Protein AF-A0A484LWB9-F1 (afdb_monomer_lite)

Organism: NCBI:txid132261

Radius of gyration: 19.93 Å; chains: 1; bounding box: 53×38×48 Å

Sequence (165 aa):
MRQDYILTDVVGRVCCEGEIEEKHIQDRKVPCLMLELEDVRNDKVRLTLWGECTVQYMEQKKAVEGSIIAGVFTSTMVKEFMSSPTLSSTTATKVFLNIDIDEVLALKNNCEKDSTIKPLIFQKPVINRDTILAGLRNISEILRIASTDFEAGSSFYCHAGHASD

Foldseek 3Di:
DPDDWDWDKDKFWFQAKEDWDFDQDPNDTKTKIKTWGAALVRDIAIEIEIHVRVVQCVVVCVVQDPATKMKIKGRWTWDADPNDTHTYHDPPIDIDIQDPDPRSVSNRVSDPDGSDRHYDDDCPPPCPPVNLVVQEDEPVVVVVCVVPPDDPPDDGHYDDDPPPD

pLDDT: mean 84.31, std 14.79, range [40.41, 98.38]

Secondary structure (DSSP, 8-state):
------EEEEEEEEEEE---EEEEETTEEEEEEEEEEE-TT--EEEEEEETHHHHHHHHHHHHTTTS--EEEEEEEEEEEETTEEEEE--TT--EEES-SSHHHHHHHHT--S-SPPEE---------HHHHHHTEE-HHHHHHHHTT---TT---EE-------

InterPro domains:
  IPR012340 Nucleic acid-binding, OB-fold [G3DSA:2.40.50.140] (1-118)
  IPR012340 Nucleic acid-binding, OB-fold [SSF50249] (6-113)

Structure (mmCIF, N/CA/C/O backbone):
data_AF-A0A484LWB9-F1
#
_entry.id   AF-A0A484LWB9-F1
#
loop_
_atom_site.group_PDB
_atom_site.id
_atom_site.type_symbol
_atom_site.label_atom_id
_atom_site.label_alt_id
_atom_site.label_comp_id
_atom_site.label_asym_id
_atom_site.label_entity_id
_atom_site.label_seq_id
_atom_site.pdbx_PDB_ins_code
_atom_site.Cartn_x
_atom_site.Cartn_y
_atom_site.Cartn_z
_atom_site.occupancy
_atom_site.B_iso_or_equiv
_atom_site.auth_seq_id
_atom_site.auth_comp_id
_atom_site.auth_asym_id
_atom_site.auth_atom_id
_atom_site.pdbx_PDB_model_num
ATOM 1 N N . MET A 1 1 ? 5.303 -8.507 -27.497 1.00 40.41 1 MET A N 1
ATOM 2 C CA . MET A 1 1 ? 4.421 -9.320 -26.631 1.00 40.41 1 MET A CA 1
ATOM 3 C C . MET A 1 1 ? 3.570 -8.371 -25.810 1.00 40.41 1 MET A C 1
ATOM 5 O O . MET A 1 1 ? 4.118 -7.395 -25.314 1.00 40.41 1 MET A O 1
ATOM 9 N N . ARG A 1 2 ? 2.254 -8.595 -25.728 1.00 45.78 2 ARG A N 1
ATOM 10 C CA . ARG A 1 2 ? 1.397 -7.879 -24.772 1.00 45.78 2 ARG A CA 1
ATOM 11 C C . ARG A 1 2 ? 1.848 -8.321 -23.382 1.00 45.78 2 ARG A C 1
ATOM 13 O O . ARG A 1 2 ? 1.913 -9.518 -23.133 1.00 45.78 2 ARG A O 1
ATOM 20 N N . GLN A 1 3 ? 2.261 -7.381 -22.543 1.00 60.59 3 GLN A N 1
ATOM 21 C CA . GLN A 1 3 ? 2.545 -7.685 -21.149 1.00 60.59 3 GLN A CA 1
ATOM 22 C C . GLN A 1 3 ? 1.194 -7.740 -20.444 1.00 60.59 3 GLN A C 1
ATOM 24 O O . GLN A 1 3 ? 0.523 -6.715 -20.328 1.00 60.59 3 GLN A O 1
ATOM 29 N N . ASP A 1 4 ? 0.756 -8.940 -20.075 1.00 74.56 4 ASP A N 1
ATOM 30 C CA . ASP A 1 4 ? -0.504 -9.106 -19.365 1.00 74.56 4 ASP A CA 1
ATOM 31 C C . ASP A 1 4 ? -0.319 -8.592 -17.936 1.00 74.56 4 ASP A C 1
ATOM 33 O O . ASP A 1 4 ? 0.483 -9.108 -17.157 1.00 74.56 4 ASP A O 1
ATOM 37 N N . TYR A 1 5 ? -1.025 -7.512 -17.613 1.00 83.06 5 TYR A N 1
ATOM 38 C CA . TYR A 1 5 ? -1.054 -6.968 -16.265 1.00 83.06 5 TYR A CA 1
ATOM 39 C C . TYR A 1 5 ? -2.050 -7.766 -15.431 1.00 83.06 5 TYR A C 1
ATOM 41 O O . TYR A 1 5 ? -3.231 -7.842 -15.770 1.00 83.06 5 TYR A O 1
ATOM 49 N N . ILE A 1 6 ? -1.581 -8.331 -14.321 1.00 91.50 6 ILE A N 1
ATOM 50 C CA . ILE A 1 6 ? -2.450 -8.986 -13.346 1.00 91.50 6 ILE A CA 1
ATOM 51 C C . ILE A 1 6 ? -2.954 -7.910 -12.389 1.00 91.50 6 ILE A C 1
ATOM 53 O O . ILE A 1 6 ? -2.176 -7.333 -11.623 1.00 91.50 6 ILE A O 1
ATOM 57 N N . LEU A 1 7 ? -4.254 -7.633 -12.461 1.00 95.19 7 LEU A N 1
ATOM 58 C CA . LEU A 1 7 ? -4.952 -6.793 -11.497 1.00 95.19 7 LEU A CA 1
ATOM 59 C C . LEU A 1 7 ? -5.607 -7.673 -10.435 1.00 95.19 7 LEU A C 1
ATOM 61 O O . LEU A 1 7 ? -6.208 -8.694 -10.760 1.00 95.19 7 LEU A O 1
ATOM 65 N N . THR A 1 8 ? -5.498 -7.263 -9.178 1.00 95.75 8 THR A N 1
ATOM 66 C CA . THR A 1 8 ? -6.096 -7.949 -8.036 1.00 95.75 8 THR A CA 1
ATOM 67 C C . THR A 1 8 ? -6.650 -6.943 -7.040 1.00 95.75 8 THR A C 1
ATOM 69 O O . THR A 1 8 ? -6.090 -5.859 -6.836 1.00 95.75 8 THR A O 1
ATOM 72 N N . ASP A 1 9 ? -7.737 -7.336 -6.393 1.00 97.31 9 ASP A N 1
ATOM 73 C CA . ASP A 1 9 ? -8.256 -6.661 -5.212 1.00 97.31 9 ASP A CA 1
ATOM 74 C C . ASP A 1 9 ? -7.637 -7.319 -3.979 1.00 97.31 9 ASP A C 1
ATOM 76 O O . ASP A 1 9 ? -7.414 -8.533 -3.966 1.00 97.31 9 ASP A O 1
ATOM 80 N N . VAL A 1 10 ? -7.316 -6.527 -2.960 1.00 96.50 10 VAL A N 1
ATOM 81 C CA . VAL A 1 10 ? -6.741 -7.037 -1.713 1.00 96.50 10 VAL A CA 1
ATOM 82 C C . VAL A 1 10 ? -7.404 -6.415 -0.500 1.00 96.50 10 VAL A C 1
ATOM 84 O O . VAL A 1 10 ? -7.746 -5.233 -0.494 1.00 96.50 10 VAL A O 1
ATOM 87 N N . VAL A 1 11 ? -7.536 -7.227 0.545 1.00 96.69 11 VAL A N 1
ATOM 88 C CA . VAL A 1 11 ? -7.974 -6.806 1.874 1.00 96.69 11 VAL A CA 1
ATOM 89 C C . VAL A 1 11 ? -6.877 -7.179 2.862 1.00 96.69 11 VAL A C 1
ATOM 91 O O . VAL A 1 11 ? -6.385 -8.307 2.842 1.00 96.69 11 VAL A O 1
ATOM 94 N N . GLY A 1 12 ? -6.467 -6.245 3.714 1.00 96.31 12 GLY A N 1
ATOM 95 C CA . GLY A 1 12 ? -5.420 -6.507 4.699 1.00 96.31 12 GLY A CA 1
ATOM 96 C C . GLY A 1 12 ? -5.330 -5.438 5.776 1.00 96.31 12 GLY A C 1
ATOM 97 O O . GLY A 1 12 ? -5.711 -4.284 5.569 1.00 96.31 12 GLY A O 1
ATOM 98 N N . ARG A 1 13 ? -4.808 -5.817 6.944 1.00 95.44 13 ARG A N 1
ATOM 99 C CA . ARG A 1 13 ? -4.474 -4.871 8.010 1.00 95.44 13 ARG A CA 1
ATOM 100 C C . ARG A 1 13 ? -3.225 -4.096 7.618 1.00 95.44 13 ARG A C 1
ATOM 102 O O . ARG A 1 13 ? -2.211 -4.703 7.295 1.00 95.44 13 ARG A O 1
ATOM 109 N N . VAL A 1 14 ? -3.253 -2.774 7.730 1.00 95.81 14 VAL A N 1
ATOM 110 C CA . VAL A 1 14 ? -2.050 -1.950 7.592 1.00 95.81 14 VAL A CA 1
ATOM 111 C C . VAL A 1 14 ? -1.209 -2.119 8.856 1.00 95.81 14 VAL A C 1
ATOM 113 O O . VAL A 1 14 ? -1.583 -1.630 9.918 1.00 95.81 14 VAL A O 1
ATOM 116 N N . CYS A 1 15 ? -0.096 -2.851 8.771 1.00 93.62 15 CYS A N 1
ATOM 117 C CA . CYS A 1 15 ? 0.779 -3.100 9.923 1.00 93.62 15 CYS A CA 1
ATOM 118 C C . CYS A 1 15 ? 2.026 -2.212 9.933 1.00 93.62 15 CYS A C 1
ATOM 120 O O . CYS A 1 15 ? 2.554 -1.910 11.006 1.00 93.62 15 CYS A O 1
ATOM 122 N N . CYS A 1 16 ? 2.489 -1.793 8.754 1.00 94.50 16 CYS A N 1
ATOM 123 C CA . CYS A 1 16 ? 3.606 -0.869 8.616 1.00 94.50 16 CYS A CA 1
ATOM 124 C C . CYS A 1 16 ? 3.294 0.212 7.577 1.00 94.50 16 CYS A C 1
ATOM 126 O O . CYS A 1 16 ? 2.658 -0.064 6.559 1.00 94.50 16 CYS A O 1
ATOM 128 N N . GLU A 1 17 ? 3.797 1.420 7.807 1.00 95.31 17 GLU A N 1
ATOM 129 C CA . GLU A 1 17 ? 3.615 2.578 6.931 1.00 95.31 17 GLU A CA 1
ATOM 130 C C . GLU A 1 17 ? 4.937 3.338 6.773 1.00 95.31 17 GLU A C 1
ATOM 132 O O . GLU A 1 17 ? 5.655 3.570 7.746 1.00 95.31 17 GLU A O 1
ATOM 137 N N . GLY A 1 18 ? 5.296 3.664 5.532 1.00 94.06 18 GLY A N 1
ATOM 138 C CA . GLY A 1 18 ? 6.454 4.502 5.225 1.00 94.06 18 GLY A CA 1
ATOM 139 C C . GLY A 1 18 ? 6.147 5.995 5.328 1.00 94.06 18 GLY A C 1
ATOM 140 O O . GLY A 1 18 ? 5.030 6.406 5.616 1.00 94.06 18 GLY A O 1
ATOM 141 N N . GLU A 1 19 ? 7.137 6.827 5.032 1.00 93.38 19 GLU A N 1
ATOM 142 C CA . GLU A 1 19 ? 6.903 8.259 4.845 1.00 93.38 19 GLU A CA 1
ATOM 143 C C . GLU A 1 19 ? 6.347 8.533 3.440 1.00 93.38 19 GLU A C 1
ATOM 145 O O . GLU A 1 19 ? 6.568 7.762 2.500 1.00 93.38 19 GLU A O 1
ATOM 150 N N . ILE A 1 20 ? 5.622 9.643 3.286 1.00 94.06 20 ILE A N 1
ATOM 151 C CA . ILE A 1 20 ? 5.210 10.114 1.963 1.00 94.06 20 ILE A CA 1
ATOM 152 C C . ILE A 1 20 ? 6.439 10.701 1.268 1.00 94.06 20 ILE A C 1
ATOM 154 O O . ILE A 1 20 ? 7.020 11.677 1.736 1.00 94.06 20 ILE A O 1
ATOM 158 N N . GLU A 1 21 ? 6.799 10.137 0.120 1.00 92.88 21 GLU A N 1
ATOM 159 C CA . GLU A 1 21 ? 7.882 10.638 -0.724 1.00 92.88 21 GLU A CA 1
ATOM 160 C C . GLU A 1 21 ? 7.315 11.303 -1.988 1.00 92.88 21 GLU A C 1
ATOM 162 O O . GLU A 1 21 ? 6.373 10.797 -2.598 1.00 92.88 21 GLU A O 1
ATOM 167 N N . GLU A 1 22 ? 7.915 12.405 -2.445 1.00 91.69 22 GLU A N 1
ATOM 168 C CA . GLU A 1 22 ? 7.645 12.950 -3.782 1.00 91.69 22 GLU A CA 1
ATOM 169 C C . GLU A 1 22 ? 8.588 12.314 -4.812 1.00 91.69 22 GLU A C 1
ATOM 171 O O . GLU A 1 22 ? 9.812 12.450 -4.729 1.00 91.69 22 GLU A O 1
ATOM 176 N N . LYS A 1 23 ? 8.032 11.648 -5.829 1.00 87.94 23 LYS A N 1
ATOM 177 C CA . LYS A 1 23 ? 8.799 11.105 -6.960 1.00 87.94 23 LYS A CA 1
ATOM 178 C C . LYS A 1 23 ? 8.555 11.919 -8.219 1.00 87.94 23 LYS A C 1
ATOM 180 O O . LYS A 1 23 ? 7.431 12.324 -8.491 1.00 87.94 23 LYS A O 1
ATOM 185 N N . HIS A 1 24 ? 9.605 12.119 -9.010 1.00 84.88 24 HIS A N 1
ATOM 186 C CA . HIS A 1 24 ? 9.486 12.735 -10.328 1.00 84.88 24 HIS A CA 1
ATOM 187 C C . HIS A 1 24 ? 9.178 11.652 -11.366 1.00 84.88 24 HIS A C 1
ATOM 189 O O . HIS A 1 24 ? 9.980 10.743 -11.576 1.00 84.88 24 HIS A O 1
ATOM 195 N N . ILE A 1 25 ? 8.012 11.743 -12.003 1.00 79.75 25 ILE A N 1
ATOM 196 C CA . ILE A 1 25 ? 7.567 10.871 -13.091 1.00 79.75 25 ILE A CA 1
ATOM 197 C C . ILE A 1 25 ? 7.198 11.776 -14.264 1.00 79.75 25 ILE A C 1
ATOM 199 O O . ILE A 1 25 ? 6.236 12.532 -14.160 1.00 79.75 25 ILE A O 1
ATOM 203 N N . GLN A 1 26 ? 7.950 11.697 -15.369 1.00 74.19 26 GLN A N 1
ATOM 204 C CA . GLN A 1 26 ? 7.678 12.451 -16.607 1.00 74.19 26 GLN A CA 1
ATOM 205 C C . GLN A 1 26 ? 7.400 13.947 -16.339 1.00 74.19 26 GLN A C 1
ATOM 207 O O . GLN A 1 26 ? 6.320 14.454 -16.638 1.00 74.19 26 GLN A O 1
ATOM 212 N N . ASP A 1 27 ? 8.358 14.620 -15.691 1.00 82.00 27 ASP A N 1
ATOM 213 C CA . ASP A 1 27 ? 8.312 16.037 -15.279 1.00 82.00 27 ASP A CA 1
ATOM 214 C C . ASP A 1 27 ? 7.219 16.425 -14.271 1.00 82.00 27 ASP A C 1
ATOM 216 O O . ASP A 1 27 ? 7.031 17.602 -13.965 1.00 82.00 27 ASP A O 1
ATOM 220 N N . ARG A 1 28 ? 6.518 15.448 -13.687 1.00 83.06 28 ARG A N 1
ATOM 221 C CA . ARG A 1 28 ? 5.531 15.682 -12.629 1.00 83.06 28 ARG A CA 1
ATOM 222 C C . ARG A 1 28 ? 6.016 15.132 -11.304 1.00 83.06 28 ARG A C 1
ATOM 224 O O . ARG A 1 28 ? 6.552 14.029 -11.236 1.00 83.06 28 ARG A O 1
ATOM 231 N N . LYS A 1 29 ? 5.762 15.879 -10.234 1.00 89.62 29 LYS A N 1
ATOM 232 C CA . LYS A 1 29 ? 5.887 15.374 -8.869 1.00 89.62 29 LYS A CA 1
ATOM 233 C C . LYS A 1 29 ? 4.642 14.574 -8.519 1.00 89.62 29 LYS A C 1
ATOM 235 O O . LYS A 1 29 ? 3.529 15.083 -8.621 1.00 89.62 29 LYS A O 1
ATOM 240 N N . VAL A 1 30 ? 4.837 13.323 -8.130 1.00 92.81 30 VAL A N 1
ATOM 241 C CA . VAL A 1 30 ? 3.769 12.405 -7.744 1.00 92.81 30 VAL A CA 1
ATOM 242 C C . VAL A 1 30 ? 4.070 11.903 -6.333 1.00 92.81 30 VAL A C 1
ATOM 244 O O . VAL A 1 30 ? 5.138 11.316 -6.129 1.00 92.81 30 VAL A O 1
ATOM 247 N N . PRO A 1 31 ? 3.173 12.123 -5.354 1.00 94.81 31 PRO A N 1
ATOM 248 C CA . PRO A 1 31 ? 3.354 11.577 -4.018 1.00 94.81 31 PRO A CA 1
ATOM 249 C C . PRO A 1 31 ? 3.226 10.056 -4.063 1.00 94.81 31 PRO A C 1
ATOM 251 O O . PRO A 1 31 ? 2.341 9.513 -4.730 1.00 94.81 31 PRO A O 1
ATOM 254 N N . CYS A 1 32 ? 4.078 9.361 -3.326 1.00 95.06 32 CYS A N 1
ATOM 255 C CA . CYS A 1 32 ? 3.973 7.928 -3.132 1.00 95.06 32 CYS A CA 1
ATOM 256 C C . CYS A 1 32 ? 4.099 7.567 -1.659 1.00 95.06 32 CYS A C 1
ATOM 258 O O . CYS A 1 32 ? 4.863 8.184 -0.919 1.00 95.06 32 CYS A O 1
ATOM 260 N N . LEU A 1 33 ? 3.357 6.542 -1.261 1.00 96.12 33 LEU A N 1
ATOM 261 C CA . LEU A 1 33 ? 3.368 5.995 0.085 1.00 96.12 33 LEU A CA 1
ATOM 262 C C . LEU A 1 33 ? 3.427 4.480 -0.013 1.00 96.12 33 LEU A C 1
ATOM 264 O O . LEU A 1 33 ? 2.703 3.872 -0.799 1.00 96.12 33 LEU A O 1
ATOM 268 N N . MET A 1 34 ? 4.281 3.863 0.790 1.00 96.06 34 MET A N 1
ATOM 269 C CA . MET A 1 34 ? 4.374 2.414 0.850 1.00 96.06 34 MET A CA 1
ATOM 270 C C . MET A 1 34 ? 3.781 1.900 2.152 1.00 96.06 34 MET A C 1
ATOM 272 O O . MET A 1 34 ? 4.057 2.432 3.226 1.00 96.06 34 MET A O 1
ATOM 276 N N . LEU A 1 35 ? 2.995 0.840 2.029 1.00 96.69 35 LEU A N 1
ATOM 277 C CA . LEU A 1 35 ? 2.336 0.144 3.119 1.00 96.69 35 LEU A CA 1
ATOM 278 C C . LEU A 1 35 ? 2.793 -1.315 3.141 1.00 96.69 35 LEU A C 1
ATOM 280 O O . LEU A 1 35 ? 3.109 -1.896 2.098 1.00 96.69 35 LEU A O 1
ATOM 284 N N . GLU A 1 36 ? 2.782 -1.917 4.323 1.00 95.88 36 GLU A N 1
ATOM 285 C CA . GLU A 1 36 ? 2.797 -3.369 4.487 1.00 95.88 36 GLU A CA 1
ATOM 286 C C . GLU A 1 36 ? 1.429 -3.806 5.000 1.00 95.88 36 GLU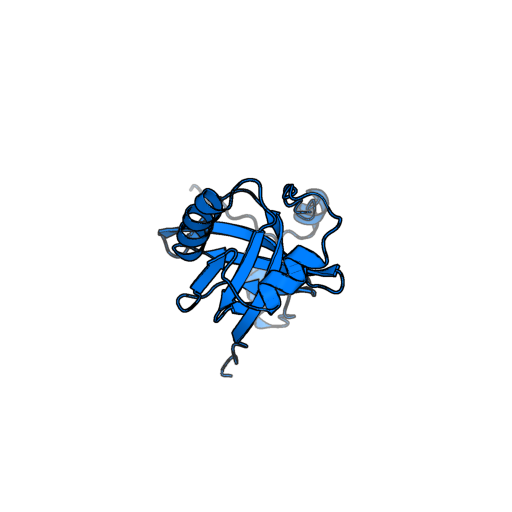 A C 1
ATOM 288 O O . GLU A 1 36 ? 0.969 -3.347 6.052 1.00 95.88 36 GLU A O 1
ATOM 293 N N . LEU A 1 37 ? 0.778 -4.658 4.212 1.00 96.06 37 LEU A N 1
ATOM 294 C CA . LEU A 1 37 ? -0.508 -5.252 4.530 1.00 96.06 37 LEU A CA 1
ATOM 295 C C . LEU A 1 37 ? -0.278 -6.649 5.096 1.00 96.06 37 LEU A C 1
ATOM 297 O O . LEU A 1 37 ? 0.529 -7.398 4.552 1.00 96.06 37 LEU A O 1
ATOM 301 N N . GLU A 1 38 ? -1.000 -6.991 6.154 1.00 94.25 38 GLU A N 1
ATOM 302 C CA . GLU A 1 38 ? -0.981 -8.304 6.795 1.00 94.25 38 GLU A CA 1
ATOM 303 C C . GLU A 1 38 ? -2.379 -8.931 6.729 1.00 94.25 38 GLU A C 1
ATOM 305 O O . GLU A 1 38 ? -3.374 -8.269 7.042 1.00 94.25 38 GLU A O 1
ATOM 310 N N . ASP A 1 39 ? -2.462 -10.189 6.298 1.00 93.12 39 ASP A N 1
ATOM 311 C CA . ASP A 1 39 ? -3.718 -10.939 6.238 1.00 93.12 39 ASP A CA 1
ATOM 312 C C . ASP A 1 39 ? -4.026 -11.670 7.564 1.00 93.12 39 ASP A C 1
ATOM 314 O O . ASP A 1 39 ? -3.280 -11.595 8.544 1.00 93.12 39 ASP A O 1
ATOM 318 N N . VAL A 1 40 ? -5.137 -12.414 7.607 1.00 90.06 40 VAL A N 1
ATOM 319 C CA . VAL A 1 40 ? -5.542 -13.203 8.789 1.00 90.06 40 VAL A CA 1
ATOM 320 C C . VAL A 1 40 ? -4.595 -14.368 9.119 1.00 90.06 40 VAL A C 1
ATOM 322 O O . VAL A 1 40 ? -4.638 -14.890 10.230 1.00 90.06 40 VAL A O 1
ATOM 325 N N . ARG A 1 41 ? -3.737 -14.786 8.180 1.00 90.12 41 ARG A N 1
ATOM 326 C CA . ARG A 1 41 ? -2.715 -15.831 8.367 1.00 90.12 41 ARG A CA 1
ATOM 327 C C . ARG A 1 41 ? -1.379 -15.248 8.835 1.00 90.12 41 ARG A C 1
ATOM 329 O O . ARG A 1 41 ? -0.471 -16.008 9.162 1.00 90.12 41 ARG A O 1
ATOM 336 N N . ASN A 1 42 ? -1.293 -13.923 8.973 1.00 89.25 42 ASN A N 1
ATOM 337 C CA . ASN A 1 42 ? -0.077 -13.148 9.220 1.00 89.25 42 ASN A CA 1
ATOM 338 C C . ASN A 1 42 ? 0.896 -13.112 8.026 1.00 89.25 42 ASN A C 1
ATOM 340 O O . ASN A 1 42 ? 2.056 -12.727 8.201 1.00 89.25 42 ASN A O 1
ATOM 344 N N . ASP A 1 43 ? 0.433 -13.474 6.826 1.00 92.56 43 ASP A N 1
ATOM 345 C CA . ASP A 1 43 ? 1.199 -13.279 5.599 1.00 92.56 43 ASP A CA 1
ATOM 346 C C . ASP A 1 43 ? 1.196 -11.798 5.232 1.00 92.56 43 ASP A C 1
ATOM 348 O O . ASP A 1 43 ? 0.215 -11.081 5.448 1.00 92.56 43 ASP A O 1
ATOM 352 N N . LYS A 1 44 ? 2.316 -11.331 4.676 1.00 93.75 44 LYS A N 1
ATOM 353 C CA . LYS A 1 44 ? 2.551 -9.911 4.422 1.00 93.75 44 LYS A CA 1
ATOM 354 C C . LYS A 1 44 ? 2.814 -9.623 2.960 1.00 93.75 44 LYS A C 1
ATOM 356 O O . LYS A 1 44 ? 3.567 -10.338 2.302 1.00 93.75 44 LYS A O 1
ATOM 361 N N . VAL A 1 45 ? 2.264 -8.514 2.480 1.00 94.50 45 VAL A N 1
ATOM 362 C CA . VAL A 1 45 ? 2.532 -7.996 1.138 1.00 94.50 45 VAL A CA 1
ATOM 363 C C . VAL A 1 45 ? 2.756 -6.492 1.180 1.00 94.50 45 VAL A C 1
ATOM 365 O O . VAL A 1 45 ? 2.118 -5.761 1.937 1.00 94.50 45 VAL A O 1
ATOM 368 N N . ARG A 1 46 ? 3.680 -6.013 0.348 1.00 95.44 46 ARG A N 1
ATOM 369 C CA . ARG A 1 46 ? 3.924 -4.578 0.189 1.00 95.44 46 ARG A CA 1
ATOM 370 C C . ARG A 1 46 ? 3.018 -3.997 -0.879 1.00 95.44 46 ARG A C 1
ATOM 372 O O . ARG A 1 46 ? 2.912 -4.561 -1.966 1.00 95.44 46 ARG A O 1
ATOM 379 N N . LEU A 1 47 ? 2.442 -2.838 -0.585 1.00 97.19 47 LEU A N 1
ATOM 380 C CA . LEU A 1 47 ? 1.631 -2.055 -1.507 1.00 97.19 47 LEU A CA 1
ATOM 381 C C . LEU A 1 47 ? 2.202 -0.642 -1.632 1.00 97.19 47 LEU A C 1
ATOM 383 O O . LEU A 1 47 ? 2.391 0.045 -0.632 1.00 97.19 47 LEU A O 1
ATOM 387 N N . THR A 1 48 ? 2.441 -0.184 -2.860 1.00 96.81 48 THR A N 1
ATOM 388 C CA . THR A 1 48 ? 2.777 1.219 -3.139 1.00 96.81 48 THR A CA 1
ATOM 389 C C . THR A 1 48 ? 1.559 1.977 -3.664 1.00 96.81 48 THR A C 1
ATOM 391 O O . THR A 1 48 ? 1.031 1.687 -4.745 1.00 96.81 48 THR A O 1
ATOM 394 N N . LEU A 1 49 ? 1.130 2.982 -2.908 1.00 97.94 49 LEU A N 1
ATOM 395 C CA . LEU A 1 49 ? 0.134 3.968 -3.305 1.00 97.94 49 LEU A CA 1
ATOM 396 C C . LEU A 1 49 ? 0.804 5.113 -4.070 1.00 97.94 49 LEU A C 1
ATOM 398 O O . LEU A 1 49 ? 1.890 5.559 -3.702 1.00 97.94 49 LEU A O 1
ATOM 402 N N . TRP A 1 50 ? 0.154 5.574 -5.136 1.00 96.88 50 TRP A N 1
ATOM 403 C CA . TRP A 1 50 ? 0.626 6.654 -5.997 1.00 96.88 50 TRP A CA 1
ATOM 404 C C . TRP A 1 50 ? -0.444 7.731 -6.144 1.00 96.88 50 TRP A C 1
ATOM 406 O O . TRP A 1 50 ? -1.629 7.428 -6.295 1.00 96.88 50 TRP A O 1
ATOM 416 N N . GLY A 1 51 ? -0.008 8.990 -6.168 1.00 95.75 51 GLY A N 1
ATOM 417 C CA . GLY A 1 51 ? -0.849 10.137 -6.489 1.00 95.75 51 GLY A CA 1
ATOM 418 C C . GLY A 1 51 ? -2.096 10.205 -5.612 1.00 95.75 51 GLY A C 1
ATOM 419 O O . GLY A 1 51 ? -2.012 10.199 -4.386 1.00 95.75 51 GLY A O 1
ATOM 420 N N . GLU A 1 52 ? -3.252 10.225 -6.270 1.00 96.00 52 GLU A N 1
ATOM 421 C CA . GLU A 1 52 ? -4.573 10.324 -5.647 1.00 96.00 52 GLU A CA 1
ATOM 422 C C . GLU A 1 52 ? -4.848 9.217 -4.617 1.00 96.00 52 GLU A C 1
ATOM 424 O O . GLU A 1 52 ? -5.460 9.474 -3.586 1.00 96.00 52 GLU A O 1
ATOM 429 N N . CYS A 1 53 ? -4.344 7.995 -4.832 1.00 97.81 53 CYS A N 1
ATOM 430 C CA . CYS A 1 53 ? -4.530 6.905 -3.869 1.00 97.81 53 CYS A CA 1
ATOM 431 C C . CYS A 1 53 ? -3.858 7.209 -2.522 1.00 97.81 53 CYS A C 1
ATOM 433 O O . CYS A 1 53 ? -4.381 6.833 -1.476 1.00 97.81 53 CYS A O 1
ATOM 435 N N . THR A 1 54 ? -2.717 7.909 -2.538 1.00 97.12 54 THR A N 1
ATOM 436 C CA . THR A 1 54 ? -2.033 8.361 -1.318 1.00 97.12 54 THR A CA 1
ATOM 437 C C . THR A 1 54 ? -2.888 9.386 -0.573 1.00 97.12 54 THR A C 1
ATOM 439 O O . THR A 1 54 ? -3.019 9.304 0.645 1.00 97.12 54 THR A O 1
ATOM 442 N N . VAL A 1 55 ? -3.507 10.322 -1.298 1.00 95.25 55 VAL A N 1
ATOM 443 C CA . VAL A 1 55 ? -4.381 11.354 -0.718 1.00 95.25 55 VAL A CA 1
ATOM 444 C C . VAL A 1 55 ? -5.619 10.716 -0.084 1.00 95.25 55 VAL A C 1
ATOM 446 O O . VAL A 1 55 ? -5.859 10.915 1.106 1.00 95.25 55 VAL A O 1
ATOM 449 N N . GLN A 1 56 ? -6.330 9.865 -0.830 1.00 96.44 56 GLN A N 1
ATOM 450 C CA . GLN A 1 56 ? -7.525 9.155 -0.355 1.00 96.44 56 GLN A CA 1
ATOM 451 C C . GLN A 1 56 ? -7.249 8.315 0.891 1.00 96.44 56 GLN A C 1
ATOM 453 O O . GLN A 1 56 ? -8.032 8.328 1.841 1.00 96.44 56 GLN A O 1
ATOM 458 N N . TYR A 1 57 ? -6.122 7.599 0.901 1.00 97.94 57 TYR A N 1
ATOM 459 C CA . TYR A 1 57 ? -5.693 6.832 2.062 1.00 97.94 57 TYR A CA 1
ATOM 460 C C . TYR A 1 57 ? -5.498 7.731 3.289 1.00 97.94 57 TYR A C 1
ATOM 462 O O . TYR A 1 57 ? -6.043 7.439 4.350 1.00 97.94 57 TYR A O 1
ATOM 470 N N . MET A 1 58 ? -4.769 8.844 3.154 1.00 96.50 58 MET A N 1
ATOM 471 C CA . MET A 1 58 ? -4.485 9.742 4.279 1.00 96.50 58 MET A CA 1
ATOM 472 C C . MET A 1 58 ? -5.737 10.447 4.806 1.00 96.50 58 MET A C 1
ATOM 474 O O . MET A 1 58 ? -5.859 10.659 6.011 1.00 96.50 58 MET A O 1
ATOM 478 N N . GLU A 1 59 ? -6.673 10.809 3.929 1.00 96.44 59 GLU A N 1
ATOM 479 C CA . GLU A 1 59 ? -7.958 11.388 4.326 1.00 96.44 59 GLU A CA 1
ATOM 480 C C . GLU A 1 59 ? -8.796 10.398 5.133 1.00 96.44 59 GLU A C 1
ATOM 482 O O . GLU A 1 59 ? -9.249 10.729 6.229 1.00 96.44 59 GLU A O 1
ATOM 487 N N . GLN A 1 60 ? -8.944 9.166 4.642 1.00 97.12 60 GLN A N 1
ATOM 488 C CA . GLN A 1 60 ? -9.690 8.129 5.354 1.00 97.12 60 GLN A CA 1
ATOM 489 C C . GLN A 1 60 ? -8.997 7.711 6.650 1.00 97.12 60 GLN A C 1
ATOM 491 O O . GLN A 1 60 ? -9.667 7.487 7.654 1.00 97.12 60 GLN A O 1
ATOM 496 N N . LYS A 1 61 ? -7.659 7.661 6.662 1.00 96.00 61 LYS A N 1
ATOM 497 C CA . LYS A 1 61 ? -6.865 7.303 7.843 1.00 96.00 61 LYS A CA 1
ATOM 498 C C . LYS A 1 61 ? -7.175 8.218 9.025 1.00 96.00 61 LYS A C 1
ATOM 500 O O . LYS A 1 61 ? -7.344 7.723 10.134 1.00 96.00 61 LYS A O 1
ATOM 505 N N . LYS A 1 62 ? -7.308 9.529 8.791 1.00 94.94 62 LYS A N 1
ATOM 506 C CA . LYS A 1 62 ? -7.676 10.505 9.835 1.00 94.94 62 LYS A CA 1
ATOM 507 C C . LYS A 1 62 ? -9.021 10.182 10.488 1.00 94.94 62 LYS A C 1
ATOM 509 O O . LYS A 1 62 ? -9.185 10.401 11.680 1.00 94.94 62 LYS A O 1
ATOM 514 N N . ALA A 1 63 ? -9.978 9.653 9.726 1.00 93.06 63 ALA A N 1
ATOM 515 C CA . ALA A 1 63 ? -11.301 9.305 10.242 1.00 93.06 63 ALA A CA 1
ATOM 516 C C . ALA A 1 63 ? -11.301 8.035 11.113 1.00 93.06 63 ALA A C 1
ATOM 518 O O . ALA A 1 63 ? -12.254 7.805 11.854 1.00 93.06 63 ALA A O 1
ATOM 519 N N . VAL A 1 64 ? -10.252 7.211 11.026 1.00 91.56 64 VAL A N 1
ATOM 520 C CA . VAL A 1 64 ? -10.142 5.918 11.725 1.00 91.56 64 VAL A CA 1
ATOM 521 C C . VAL A 1 64 ? -8.916 5.846 12.641 1.00 91.56 64 VAL A C 1
ATOM 523 O O . VAL A 1 64 ? -8.502 4.760 13.058 1.00 91.56 64 VAL A O 1
ATOM 526 N N . GLU A 1 65 ? -8.329 7.001 12.952 1.00 86.12 65 GLU A N 1
ATOM 527 C CA . GLU A 1 65 ? -7.139 7.126 13.787 1.00 86.12 65 GLU A CA 1
ATOM 528 C C . GLU A 1 65 ? -7.369 6.534 15.190 1.00 86.12 65 GLU A C 1
ATOM 530 O O . GLU A 1 65 ? -8.459 6.609 15.755 1.00 86.12 65 GLU A O 1
ATOM 535 N N . GLY A 1 66 ? -6.340 5.884 15.741 1.00 84.75 66 GLY A N 1
ATOM 536 C CA . GLY A 1 66 ? -6.411 5.198 17.038 1.00 84.75 66 GLY A CA 1
ATOM 537 C C . GLY A 1 66 ? -7.073 3.813 17.007 1.00 84.75 66 GLY A C 1
ATOM 538 O O . GLY A 1 66 ? -7.066 3.116 18.021 1.00 84.75 66 GLY A O 1
ATOM 539 N N . SER A 1 67 ? -7.599 3.376 15.858 1.00 88.88 67 SER A N 1
ATOM 540 C CA . SER A 1 67 ? -8.140 2.027 15.665 1.00 88.88 67 SER A CA 1
ATOM 541 C C . SER A 1 67 ? -7.227 1.157 14.797 1.00 88.88 67 SER A C 1
ATOM 543 O O . SER A 1 67 ? -6.342 1.654 14.103 1.00 88.88 67 SER A O 1
ATOM 545 N N . ILE A 1 68 ? -7.452 -0.160 14.814 1.00 90.69 68 ILE A N 1
ATOM 546 C CA . ILE A 1 68 ? -6.847 -1.057 13.824 1.00 90.69 68 ILE A CA 1
ATOM 547 C C . ILE A 1 68 ? -7.335 -0.633 12.435 1.00 90.69 68 ILE A C 1
ATOM 549 O O . ILE A 1 68 ? -8.543 -0.596 12.188 1.00 90.69 68 ILE A O 1
ATOM 553 N N . ILE A 1 69 ? -6.395 -0.345 11.535 1.00 95.12 69 ILE A N 1
ATOM 554 C CA . ILE A 1 69 ? -6.688 0.022 10.149 1.00 95.12 69 ILE A CA 1
ATOM 555 C C . ILE A 1 69 ? -6.646 -1.233 9.279 1.00 95.12 69 ILE A C 1
ATOM 557 O O . ILE A 1 69 ? -5.580 -1.794 9.028 1.00 95.12 69 ILE A O 1
ATOM 561 N N . ALA A 1 70 ? -7.807 -1.656 8.794 1.00 95.62 70 ALA A N 1
ATOM 562 C CA . ALA A 1 70 ? -7.960 -2.664 7.756 1.00 95.62 70 ALA A CA 1
ATOM 563 C C . ALA A 1 70 ? -8.408 -1.980 6.460 1.00 95.62 70 ALA A C 1
ATOM 565 O O . ALA A 1 70 ? -9.389 -1.236 6.443 1.00 95.62 70 ALA A O 1
ATOM 566 N N . GLY A 1 71 ? -7.651 -2.192 5.387 1.00 96.81 71 GLY A N 1
ATOM 567 C CA . GLY A 1 71 ? -7.872 -1.550 4.098 1.00 96.81 71 GLY A CA 1
ATOM 568 C C . GLY A 1 71 ? -8.303 -2.540 3.026 1.00 96.81 71 GLY A C 1
ATOM 569 O O . GLY A 1 71 ? -7.766 -3.644 2.944 1.00 96.81 71 GLY A O 1
ATOM 570 N N . VAL A 1 72 ? -9.237 -2.106 2.185 1.00 98.12 72 VAL A N 1
ATOM 571 C CA . VAL A 1 72 ? -9.584 -2.720 0.904 1.00 98.12 72 VAL A CA 1
ATOM 572 C C . VAL A 1 72 ? -8.989 -1.859 -0.203 1.00 98.12 72 VAL A C 1
ATOM 574 O O . VAL A 1 72 ? -9.244 -0.653 -0.273 1.00 98.12 72 VAL A O 1
ATOM 577 N N . PHE A 1 73 ? -8.196 -2.478 -1.071 1.00 98.31 73 PHE A N 1
ATOM 578 C CA . PHE A 1 73 ? -7.532 -1.823 -2.191 1.00 98.31 73 PHE A CA 1
ATOM 579 C C . PHE A 1 73 ? -7.896 -2.554 -3.475 1.00 98.31 73 PHE A C 1
ATOM 581 O O . PHE A 1 73 ? -7.540 -3.719 -3.653 1.00 98.31 73 PHE A O 1
ATOM 588 N N . THR A 1 74 ? -8.608 -1.875 -4.369 1.00 97.94 74 THR A N 1
ATOM 589 C CA . THR A 1 74 ? -9.087 -2.491 -5.611 1.00 97.94 74 THR A CA 1
ATOM 590 C C . THR A 1 74 ? -8.129 -2.259 -6.774 1.00 97.94 74 THR A C 1
ATOM 592 O O . THR A 1 74 ? -7.338 -1.311 -6.774 1.00 97.94 74 THR A O 1
ATOM 595 N N . SER A 1 75 ? -8.207 -3.103 -7.802 1.00 97.19 75 SER A N 1
ATOM 596 C CA . SER A 1 75 ? -7.506 -2.942 -9.081 1.00 97.19 75 SER A CA 1
ATOM 597 C C . SER A 1 75 ? -6.010 -2.649 -8.913 1.00 97.19 75 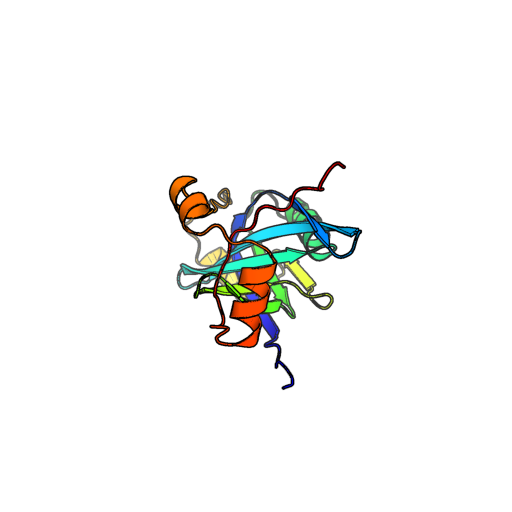SER A C 1
ATOM 599 O O . SER A 1 75 ? -5.437 -1.825 -9.633 1.00 97.19 75 SER A O 1
ATOM 601 N N . THR A 1 76 ? -5.379 -3.281 -7.921 1.00 97.62 76 THR A N 1
ATOM 602 C CA . THR A 1 76 ? -3.940 -3.163 -7.683 1.00 97.62 76 THR A CA 1
ATOM 603 C C . THR A 1 76 ? -3.196 -4.066 -8.650 1.00 97.62 76 THR A C 1
ATOM 605 O O . THR A 1 76 ? -3.632 -5.171 -8.954 1.00 97.62 76 THR A O 1
ATOM 608 N N . MET A 1 77 ? -2.074 -3.590 -9.169 1.00 96.81 77 MET A N 1
ATOM 609 C CA . MET A 1 77 ? -1.268 -4.337 -10.120 1.00 96.81 77 MET A CA 1
ATOM 610 C C . MET A 1 77 ? -0.197 -5.135 -9.391 1.00 96.81 77 MET A C 1
ATOM 612 O O . MET A 1 77 ? 0.596 -4.561 -8.637 1.00 96.81 77 MET A O 1
ATOM 616 N N . VAL A 1 78 ? -0.142 -6.436 -9.669 1.00 94.50 78 VAL A N 1
ATOM 617 C CA . VAL A 1 78 ? 0.929 -7.309 -9.186 1.00 94.50 78 VAL A CA 1
ATOM 618 C C . VAL A 1 78 ? 2.222 -6.975 -9.929 1.00 94.50 78 VAL A C 1
ATOM 620 O O . VAL A 1 78 ? 2.254 -6.893 -11.158 1.00 94.50 78 VAL A O 1
ATOM 623 N N . LYS A 1 79 ? 3.295 -6.767 -9.171 1.00 90.81 79 LYS A N 1
ATOM 624 C CA . LYS A 1 79 ? 4.657 -6.525 -9.652 1.00 90.81 79 LYS A CA 1
ATOM 625 C C . LYS A 1 79 ? 5.626 -7.452 -8.937 1.00 90.81 79 LYS A C 1
ATOM 627 O O . LYS A 1 79 ? 5.402 -7.825 -7.792 1.00 90.81 79 LYS A O 1
ATOM 632 N N . GLU A 1 80 ? 6.752 -7.734 -9.570 1.00 84.62 80 GLU A N 1
ATOM 633 C CA . GLU A 1 80 ? 7.891 -8.358 -8.906 1.00 84.62 80 GLU A CA 1
ATOM 634 C C . GLU A 1 80 ? 8.938 -7.286 -8.594 1.00 84.62 80 GLU A C 1
ATOM 636 O O . GLU A 1 80 ? 9.325 -6.505 -9.465 1.00 84.62 80 GLU A O 1
ATOM 641 N N . PHE A 1 81 ? 9.381 -7.220 -7.341 1.00 75.06 81 PHE A N 1
ATOM 642 C CA . PHE A 1 81 ? 10.463 -6.340 -6.914 1.00 75.06 81 PHE A CA 1
ATOM 643 C C . PHE A 1 81 ? 11.420 -7.122 -6.018 1.00 75.06 81 PHE A C 1
ATOM 645 O O . PHE A 1 81 ? 10.994 -7.688 -5.014 1.00 75.06 81 PHE A O 1
ATOM 652 N N . MET A 1 82 ? 12.706 -7.166 -6.386 1.00 73.81 82 MET A N 1
ATOM 653 C CA . MET A 1 82 ? 13.728 -7.981 -5.704 1.00 73.81 82 MET A CA 1
ATOM 654 C C . MET A 1 82 ? 13.276 -9.440 -5.491 1.00 73.81 82 MET A C 1
ATOM 656 O O . MET A 1 82 ? 13.369 -9.974 -4.388 1.00 73.81 82 MET A O 1
ATOM 660 N N . SER A 1 83 ? 12.723 -10.060 -6.538 1.00 77.94 83 SER A N 1
ATOM 661 C CA . SER A 1 83 ? 12.214 -11.442 -6.512 1.00 77.94 83 SER A CA 1
ATOM 662 C C . SER A 1 83 ? 11.089 -11.711 -5.509 1.00 77.94 83 SER A C 1
ATOM 664 O O . SER A 1 83 ? 10.849 -12.852 -5.127 1.00 77.94 83 SER A O 1
ATOM 666 N N . SER A 1 84 ? 10.385 -10.662 -5.077 1.00 81.81 84 SER A N 1
ATOM 667 C CA . SER A 1 84 ? 9.215 -10.767 -4.207 1.00 81.81 84 SER A CA 1
ATOM 668 C C . SER A 1 84 ? 7.987 -10.150 -4.878 1.00 81.81 84 SER A C 1
ATOM 670 O O . SER A 1 84 ? 8.099 -9.071 -5.476 1.00 81.81 84 SER A O 1
ATOM 672 N N . PRO A 1 85 ? 6.806 -10.786 -4.778 1.00 88.44 85 PRO A N 1
ATOM 673 C CA . PRO A 1 85 ? 5.572 -10.192 -5.258 1.00 88.44 85 PRO A CA 1
ATOM 674 C C . PRO A 1 85 ? 5.217 -8.966 -4.412 1.00 88.44 85 PRO A C 1
ATOM 676 O O . PRO A 1 85 ? 5.261 -8.973 -3.182 1.00 88.44 85 PRO A O 1
ATOM 679 N N . THR A 1 86 ? 4.861 -7.893 -5.098 1.00 94.19 86 THR A N 1
ATOM 680 C CA . THR A 1 86 ? 4.461 -6.606 -4.535 1.00 94.19 86 THR A CA 1
ATOM 681 C C . THR A 1 86 ? 3.251 -6.087 -5.289 1.00 94.19 86 THR A C 1
ATOM 683 O O . THR A 1 86 ? 2.948 -6.528 -6.398 1.00 94.19 86 THR A O 1
ATOM 686 N N . LEU A 1 87 ? 2.553 -5.133 -4.691 1.00 96.88 87 LEU A N 1
ATOM 687 C CA . LEU A 1 87 ? 1.385 -4.502 -5.274 1.00 96.88 87 LEU A CA 1
ATOM 688 C C . LEU A 1 87 ? 1.675 -3.031 -5.537 1.00 96.88 87 LEU A C 1
ATOM 690 O O . LEU A 1 87 ? 2.356 -2.345 -4.774 1.00 96.88 87 LEU A O 1
ATOM 694 N N . SER A 1 88 ? 1.119 -2.524 -6.624 1.00 96.88 88 SER A N 1
ATOM 695 C CA . SER A 1 88 ? 1.159 -1.111 -6.968 1.00 96.88 88 SER A CA 1
ATOM 696 C C . SER A 1 88 ? -0.250 -0.659 -7.286 1.00 96.88 88 SER A C 1
ATOM 698 O O . SER A 1 88 ? -0.922 -1.269 -8.114 1.00 96.88 88 SER A O 1
ATOM 700 N N . SER A 1 89 ? -0.682 0.437 -6.676 1.00 97.81 89 SER A N 1
ATOM 701 C CA . SER A 1 89 ? -1.908 1.111 -7.104 1.00 97.81 89 SER A CA 1
ATOM 702 C C . SER A 1 89 ? -1.839 1.491 -8.586 1.00 97.81 89 SER A C 1
ATOM 704 O O . SER A 1 89 ? -0.757 1.700 -9.15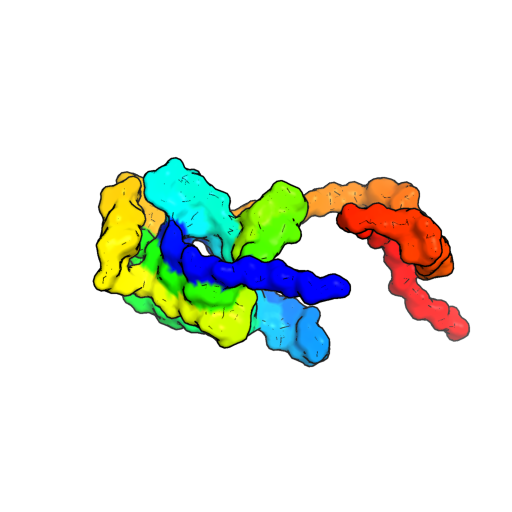5 1.00 97.81 89 SER A O 1
ATOM 706 N N . THR A 1 90 ? -3.014 1.552 -9.200 1.00 95.88 90 THR A N 1
ATOM 707 C CA . THR A 1 90 ? -3.240 1.996 -10.575 1.00 95.88 90 THR A CA 1
ATOM 708 C C . THR A 1 90 ? -4.150 3.223 -10.574 1.00 95.88 90 THR A C 1
ATOM 710 O O . THR A 1 90 ? -4.655 3.642 -9.536 1.00 95.88 90 THR A O 1
ATOM 713 N N . THR A 1 91 ? -4.414 3.796 -11.747 1.00 93.56 91 THR A N 1
ATOM 714 C CA . THR A 1 91 ? -5.404 4.877 -11.890 1.00 93.56 91 THR A CA 1
ATOM 715 C C . THR A 1 91 ? -6.841 4.424 -11.612 1.00 93.56 91 THR A C 1
ATOM 717 O O . THR A 1 91 ? -7.699 5.264 -11.354 1.00 93.56 91 THR A O 1
ATOM 720 N N . ALA A 1 92 ? -7.110 3.115 -11.661 1.00 95.75 92 ALA A N 1
ATOM 721 C CA . ALA A 1 92 ? -8.410 2.531 -11.347 1.00 95.75 92 ALA A CA 1
ATOM 722 C C . ALA A 1 92 ? -8.547 2.136 -9.866 1.00 95.75 92 ALA A C 1
ATOM 724 O O . ALA A 1 92 ? -9.656 1.837 -9.423 1.00 95.75 92 ALA A O 1
ATOM 725 N N . THR A 1 93 ? -7.449 2.141 -9.100 1.00 98.19 93 THR A N 1
ATOM 726 C CA . THR A 1 93 ? -7.467 1.742 -7.692 1.00 98.19 93 THR A CA 1
ATOM 727 C C . THR A 1 93 ? -8.372 2.646 -6.865 1.00 98.19 93 THR A C 1
ATOM 729 O O . THR A 1 93 ? -8.330 3.873 -6.968 1.00 98.19 93 THR A O 1
ATOM 732 N N . LYS A 1 94 ? -9.180 2.015 -6.013 1.00 97.94 94 LYS A N 1
ATOM 733 C CA . LYS A 1 94 ? -9.928 2.663 -4.938 1.00 97.94 94 LYS A CA 1
ATOM 734 C C . LYS A 1 94 ? -9.426 2.149 -3.599 1.00 97.94 94 LYS A C 1
ATOM 736 O O . LYS A 1 94 ? -9.108 0.968 -3.465 1.00 97.94 94 LYS A O 1
ATOM 741 N N . VAL A 1 95 ? -9.354 3.056 -2.633 1.00 98.38 95 VAL A N 1
ATOM 742 C CA . VAL A 1 95 ? -8.953 2.771 -1.255 1.00 98.38 95 VAL A CA 1
ATOM 743 C C . VAL A 1 95 ? -10.181 2.893 -0.366 1.00 98.38 95 VAL A C 1
ATOM 745 O O . VAL A 1 95 ? -10.888 3.896 -0.448 1.00 98.38 95 VAL A O 1
ATOM 748 N N . PHE A 1 96 ? -10.414 1.902 0.490 1.00 98.19 96 PHE A N 1
ATOM 749 C CA . PHE A 1 96 ? -11.461 1.936 1.508 1.00 98.19 96 PHE A CA 1
ATOM 750 C C . PHE A 1 96 ? -10.903 1.446 2.840 1.00 98.19 96 PHE A C 1
ATOM 752 O O . PHE A 1 96 ? -10.422 0.318 2.923 1.00 98.19 96 PHE A O 1
ATOM 759 N N . LEU A 1 97 ? -10.956 2.269 3.882 1.00 97.62 97 LEU A N 1
ATOM 760 C CA . LEU A 1 97 ? -10.483 1.904 5.216 1.00 97.62 97 LEU A CA 1
ATOM 761 C C . LEU A 1 97 ? -11.660 1.629 6.150 1.00 97.62 97 LEU A C 1
ATOM 763 O O . LEU A 1 97 ? -12.595 2.420 6.225 1.00 97.62 97 LEU A O 1
ATOM 767 N N . ASN A 1 98 ? -11.580 0.521 6.886 1.00 96.00 98 ASN A N 1
ATOM 768 C CA . ASN A 1 98 ? -12.533 0.111 7.919 1.00 96.00 98 ASN A CA 1
ATOM 769 C C . ASN A 1 98 ? -14.008 0.130 7.477 1.00 96.00 98 ASN A C 1
ATOM 771 O O . ASN A 1 98 ? -14.888 0.446 8.277 1.00 96.00 98 ASN A O 1
ATOM 775 N N . ILE A 1 99 ? -14.279 -0.222 6.218 1.00 96.44 99 ILE A N 1
ATOM 776 C CA . ILE A 1 99 ? -15.653 -0.396 5.740 1.00 96.44 99 ILE A CA 1
ATOM 777 C C . ILE A 1 99 ? -16.314 -1.612 6.395 1.00 96.44 99 ILE A C 1
ATOM 779 O O . ILE A 1 99 ? -15.641 -2.575 6.760 1.00 96.44 99 ILE A O 1
ATOM 783 N N . ASP A 1 100 ? -17.633 -1.550 6.549 1.00 95.31 100 ASP A N 1
ATOM 784 C CA . ASP A 1 100 ? -18.428 -2.567 7.239 1.00 95.31 100 ASP A CA 1
ATOM 785 C C . ASP A 1 100 ? -18.690 -3.779 6.331 1.00 95.31 100 ASP A C 1
ATOM 787 O O . ASP A 1 100 ? -19.736 -3.888 5.692 1.00 95.31 100 ASP A O 1
ATOM 791 N N . ILE A 1 101 ? -17.677 -4.640 6.209 1.00 95.88 101 ILE A N 1
ATOM 792 C CA . ILE A 1 101 ? -17.731 -5.924 5.499 1.00 95.88 101 ILE A CA 1
ATOM 793 C C . ILE A 1 101 ? -17.067 -7.022 6.335 1.00 95.88 101 ILE A C 1
ATOM 795 O O . ILE A 1 101 ? -16.168 -6.752 7.142 1.00 95.88 101 ILE A O 1
ATOM 799 N N . ASP A 1 102 ? -17.470 -8.270 6.107 1.00 95.06 102 ASP A N 1
ATOM 800 C CA . ASP A 1 102 ? -17.046 -9.424 6.904 1.00 95.06 102 ASP A CA 1
ATOM 801 C C . ASP A 1 102 ? -15.523 -9.617 6.910 1.00 95.06 102 ASP A C 1
ATOM 803 O O . ASP A 1 102 ? -14.935 -9.904 7.954 1.00 95.06 102 ASP A O 1
ATOM 807 N N . GLU A 1 103 ? -14.852 -9.401 5.778 1.00 93.25 103 GLU A N 1
ATOM 808 C CA . GLU A 1 103 ? -13.400 -9.556 5.654 1.00 93.25 103 GLU A CA 1
ATOM 809 C C . GLU A 1 103 ? -12.637 -8.544 6.519 1.00 93.25 103 GLU A C 1
ATOM 811 O O . GLU A 1 103 ? -11.629 -8.875 7.152 1.00 93.25 103 GLU A O 1
ATOM 816 N N . VAL A 1 104 ? -13.137 -7.308 6.591 1.00 94.81 104 VAL A N 1
ATOM 817 C CA . VAL A 1 104 ? -12.571 -6.243 7.428 1.00 94.81 104 VAL A CA 1
ATOM 818 C C . VAL A 1 104 ? -12.814 -6.540 8.907 1.00 94.81 104 VAL A C 1
ATOM 820 O O . VAL A 1 104 ? -11.901 -6.391 9.724 1.00 94.81 104 VAL A O 1
ATOM 823 N N . LEU A 1 105 ? -14.015 -7.004 9.262 1.00 92.50 105 LEU A N 1
ATOM 824 C CA . LEU A 1 105 ? -14.339 -7.408 10.631 1.00 92.50 105 LEU A CA 1
ATOM 825 C C . LEU A 1 105 ? -13.464 -8.581 11.089 1.00 92.50 105 LEU A C 1
ATOM 827 O O . LEU A 1 105 ? -12.924 -8.548 12.196 1.00 92.50 105 LEU A O 1
ATOM 831 N N . ALA A 1 106 ? -13.247 -9.578 10.228 1.00 91.69 106 ALA A N 1
ATOM 832 C CA . ALA A 1 106 ? -12.390 -10.723 10.518 1.00 91.69 106 ALA A CA 1
ATOM 833 C C . ALA A 1 106 ? -10.937 -10.307 10.804 1.00 91.69 106 ALA A C 1
ATOM 835 O O . ALA A 1 106 ? -10.324 -10.822 11.741 1.00 91.69 106 ALA A O 1
ATOM 836 N N . LEU A 1 107 ? -10.390 -9.345 10.052 1.00 90.69 107 LEU A N 1
ATOM 837 C CA . LEU A 1 107 ? -9.043 -8.809 10.292 1.00 90.69 107 LEU A CA 1
ATOM 838 C C . LEU A 1 107 ? -8.930 -8.056 11.620 1.00 90.69 107 LEU A C 1
ATOM 840 O O . LEU A 1 107 ? -7.907 -8.157 12.299 1.00 90.69 107 LEU A O 1
ATOM 844 N N . LYS A 1 108 ? -9.970 -7.308 11.998 1.00 87.94 108 LYS A N 1
ATOM 845 C CA . LYS A 1 108 ? -10.000 -6.564 13.265 1.00 87.94 108 LYS A CA 1
ATOM 846 C C . LYS A 1 108 ? -10.156 -7.498 14.466 1.00 87.94 108 LYS A C 1
ATOM 848 O O . LYS A 1 108 ? -9.490 -7.291 15.474 1.00 87.94 108 LYS A O 1
ATOM 853 N N . ASN A 1 109 ? -10.979 -8.539 14.344 1.00 85.19 109 ASN A N 1
ATOM 854 C CA . ASN A 1 109 ? -11.267 -9.482 15.428 1.00 85.19 109 ASN A CA 1
ATOM 855 C C . ASN A 1 109 ? -10.146 -10.505 15.658 1.00 85.19 109 ASN A C 1
ATOM 857 O O . ASN A 1 109 ? -9.917 -10.904 16.794 1.00 85.19 109 ASN A O 1
ATOM 861 N N . ASN A 1 110 ? -9.404 -10.894 14.614 1.00 74.38 110 ASN A N 1
ATOM 862 C CA . ASN A 1 110 ? -8.231 -11.775 14.739 1.00 74.38 110 ASN A CA 1
ATOM 863 C C . ASN A 1 110 ? -7.007 -11.091 15.378 1.00 74.38 110 ASN A C 1
ATOM 865 O O . ASN A 1 110 ? -5.904 -11.639 15.381 1.00 74.38 110 ASN A O 1
ATOM 869 N N . CYS A 1 111 ? -7.164 -9.871 15.887 1.00 60.84 111 CYS A N 1
ATOM 870 C CA . CYS A 1 111 ? -6.066 -9.037 16.324 1.00 60.84 111 CYS A CA 1
ATOM 871 C C . CYS A 1 111 ? -6.084 -8.862 17.847 1.00 60.84 111 CYS A C 1
ATOM 873 O O . CYS A 1 111 ? -6.716 -7.954 18.369 1.00 60.84 111 CYS A O 1
ATOM 875 N N . GLU A 1 112 ? -5.300 -9.676 18.558 1.00 61.09 112 GLU A N 1
ATOM 876 C CA . GLU A 1 112 ? -4.827 -9.336 19.915 1.00 61.09 112 GLU A CA 1
ATOM 877 C C . GLU A 1 112 ? -3.683 -8.299 19.879 1.00 61.09 112 GLU A C 1
ATOM 879 O O . GLU A 1 112 ? -3.196 -7.847 20.914 1.00 61.09 112 GLU A O 1
ATOM 884 N N . LYS A 1 113 ? -3.207 -7.949 18.673 1.00 60.94 113 LYS A N 1
ATOM 885 C CA . LYS A 1 113 ? -2.056 -7.068 18.450 1.00 60.94 113 LYS A CA 1
ATOM 886 C C . LYS A 1 113 ? -2.457 -5.595 18.582 1.00 60.94 113 LYS A C 1
ATOM 888 O O . LYS A 1 113 ? -3.549 -5.194 18.186 1.00 60.94 113 LYS A O 1
ATOM 893 N N . ASP A 1 114 ? -1.507 -4.820 19.096 1.00 66.56 114 ASP A N 1
ATOM 894 C CA . ASP A 1 114 ? -1.511 -3.361 19.200 1.00 66.56 114 ASP A CA 1
ATOM 895 C C . ASP A 1 114 ? -2.004 -2.693 17.898 1.00 66.56 114 ASP A C 1
ATOM 897 O O . ASP A 1 114 ? -1.585 -3.074 16.801 1.00 66.56 114 ASP A O 1
ATOM 901 N N . SER A 1 115 ? -2.893 -1.701 18.018 1.00 74.56 115 SER A N 1
ATOM 902 C CA . SER A 1 115 ? -3.384 -0.897 16.890 1.00 74.56 115 SER A CA 1
ATOM 903 C C . SER A 1 115 ? -2.303 0.016 16.299 1.00 74.56 115 SER A C 1
ATOM 905 O O . SER A 1 115 ? -2.513 0.628 15.251 1.00 74.56 115 SER A O 1
ATOM 907 N N . THR A 1 116 ? -1.139 0.096 16.945 1.00 83.31 116 THR A N 1
ATOM 908 C CA . THR A 1 116 ? -0.006 0.909 16.511 1.00 83.31 116 THR A CA 1
ATOM 909 C C . THR A 1 116 ? 0.590 0.412 15.189 1.00 83.31 116 THR A C 1
ATOM 911 O O . THR A 1 116 ? 1.178 -0.669 15.097 1.00 83.31 116 THR A O 1
ATOM 914 N N . ILE A 1 117 ? 0.500 1.259 14.159 1.00 88.94 117 ILE A N 1
ATOM 915 C CA . ILE A 1 117 ? 1.185 1.071 12.875 1.00 88.94 117 ILE A CA 1
ATOM 916 C C . ILE A 1 117 ? 2.676 1.346 13.063 1.00 88.94 117 ILE A C 1
ATOM 918 O O . ILE A 1 117 ? 3.073 2.393 13.575 1.00 88.94 117 ILE A O 1
ATOM 922 N N . LYS A 1 118 ? 3.516 0.407 12.630 1.00 91.69 118 LYS A N 1
ATOM 923 C CA . LYS A 1 118 ? 4.973 0.530 12.739 1.00 91.69 118 LYS A CA 1
ATOM 924 C C . LYS A 1 118 ? 5.541 1.350 11.575 1.00 91.69 118 LYS A C 1
ATOM 926 O O . LYS A 1 118 ? 5.004 1.284 10.469 1.00 91.69 118 LYS A O 1
ATOM 931 N N . PRO A 1 119 ? 6.659 2.069 11.764 1.00 90.81 119 PRO A N 1
ATOM 932 C CA . PRO A 1 119 ? 7.370 2.655 10.637 1.00 90.81 119 PRO A CA 1
ATOM 933 C C . PRO A 1 119 ? 7.860 1.545 9.700 1.00 90.81 119 PRO A C 1
ATOM 935 O O . PRO A 1 119 ? 8.388 0.519 10.139 1.00 90.81 119 PRO A O 1
ATOM 938 N N . LEU A 1 120 ? 7.687 1.743 8.397 1.00 86.69 120 LEU A N 1
ATOM 939 C CA . LEU A 1 120 ? 8.136 0.795 7.389 1.00 86.69 120 LEU A CA 1
ATOM 940 C C . LEU A 1 120 ? 9.646 0.933 7.179 1.00 86.69 120 LEU A C 1
ATOM 942 O O . LEU A 1 120 ? 10.129 1.878 6.558 1.00 86.69 120 LEU A O 1
ATOM 946 N N . ILE A 1 121 ? 10.404 -0.042 7.680 1.00 76.50 121 ILE A N 1
ATOM 947 C CA . ILE A 1 121 ? 11.857 -0.077 7.512 1.00 76.50 121 ILE A CA 1
ATOM 948 C C . ILE A 1 121 ? 12.184 -0.659 6.134 1.00 76.50 121 ILE A C 1
ATOM 950 O O . ILE A 1 121 ? 11.984 -1.847 5.873 1.00 76.50 121 ILE A O 1
ATOM 954 N N . PHE A 1 122 ? 12.725 0.178 5.249 1.00 65.81 122 PHE A N 1
ATOM 955 C CA . PHE A 1 122 ? 13.292 -0.272 3.983 1.00 65.81 122 PHE A CA 1
ATOM 956 C C . PHE A 1 122 ? 14.773 -0.591 4.177 1.00 65.81 122 PHE A C 1
ATOM 958 O O . PHE A 1 122 ? 15.579 0.301 4.438 1.00 65.81 122 PHE A O 1
ATOM 965 N N . GLN A 1 123 ? 15.167 -1.848 3.984 1.00 53.56 123 GLN A N 1
ATOM 966 C CA . GLN A 1 123 ? 16.561 -2.129 3.663 1.00 53.56 123 GLN A CA 1
ATOM 967 C C . GLN A 1 123 ? 16.779 -1.678 2.218 1.00 53.56 123 GLN A C 1
ATOM 969 O O . GLN A 1 123 ? 16.605 -2.454 1.282 1.00 53.56 123 GLN A O 1
ATOM 974 N N . LYS A 1 124 ? 17.136 -0.402 2.009 1.00 53.50 124 LYS A N 1
ATOM 975 C CA . LYS A 1 124 ? 17.871 -0.071 0.783 1.00 53.50 124 LYS A CA 1
ATOM 976 C C . LYS A 1 124 ? 19.127 -0.935 0.861 1.00 53.50 124 LYS A C 1
ATOM 978 O O . LYS A 1 124 ? 19.799 -0.853 1.893 1.00 53.50 124 LYS A O 1
ATOM 983 N N . PRO A 1 125 ? 19.436 -1.782 -0.138 1.00 53.03 125 PRO A N 1
ATOM 984 C CA . PRO A 1 125 ? 20.731 -2.433 -0.150 1.00 53.03 125 PRO A CA 1
ATOM 985 C C . PRO A 1 125 ? 21.754 -1.315 0.016 1.00 53.03 125 PRO A C 1
ATOM 987 O O . PRO A 1 125 ? 21.724 -0.330 -0.725 1.00 53.03 125 PRO A O 1
ATOM 990 N N . VAL A 1 126 ? 22.573 -1.401 1.063 1.00 49.75 126 VAL A N 1
ATOM 991 C CA . VAL A 1 126 ? 23.706 -0.497 1.219 1.00 49.75 126 VAL A CA 1
ATOM 992 C C . VAL A 1 126 ? 24.607 -0.842 0.052 1.00 49.75 126 VAL A C 1
ATOM 994 O O . VAL A 1 126 ? 25.334 -1.832 0.088 1.00 49.75 126 VAL A O 1
ATOM 997 N N . ILE A 1 127 ? 24.469 -0.097 -1.040 1.00 59.16 127 ILE A N 1
ATOM 998 C CA . ILE A 1 127 ? 25.298 -0.318 -2.207 1.00 59.16 127 ILE A CA 1
ATOM 999 C C . ILE A 1 127 ? 26.684 0.168 -1.795 1.00 59.16 127 ILE A C 1
ATOM 1001 O O . ILE A 1 127 ? 26.923 1.370 -1.670 1.00 59.16 127 ILE A O 1
ATOM 1005 N N . ASN A 1 128 ? 27.567 -0.779 -1.478 1.00 70.75 128 ASN A N 1
ATOM 1006 C CA . ASN A 1 128 ? 28.932 -0.474 -1.088 1.00 70.75 128 ASN A CA 1
ATOM 1007 C C . ASN A 1 128 ? 29.588 0.312 -2.233 1.00 70.75 128 ASN A C 1
ATOM 1009 O O . ASN A 1 128 ? 29.548 -0.113 -3.390 1.00 70.75 128 ASN A O 1
ATOM 1013 N N . ARG A 1 129 ? 30.189 1.460 -1.904 1.00 70.50 129 ARG A N 1
ATOM 1014 C CA . ARG A 1 129 ? 30.919 2.305 -2.852 1.00 70.50 129 ARG A CA 1
ATOM 1015 C C . ARG A 1 129 ? 31.930 1.499 -3.668 1.00 70.50 129 ARG A C 1
ATOM 1017 O O . ARG A 1 129 ? 32.028 1.722 -4.868 1.00 70.50 129 ARG A O 1
ATOM 1024 N N . ASP A 1 130 ? 32.616 0.540 -3.057 1.00 75.50 130 ASP A N 1
ATOM 1025 C CA . ASP A 1 130 ? 33.599 -0.307 -3.734 1.00 75.50 130 ASP A CA 1
ATOM 1026 C C . ASP A 1 130 ? 32.938 -1.231 -4.765 1.00 75.50 130 ASP A C 1
ATOM 1028 O O . ASP A 1 130 ? 33.477 -1.439 -5.849 1.00 75.50 130 ASP A O 1
ATOM 1032 N N . THR A 1 131 ? 31.724 -1.717 -4.486 1.00 70.19 131 THR A N 1
ATOM 1033 C CA . THR A 1 131 ? 30.918 -2.490 -5.444 1.00 70.19 131 THR A CA 1
ATOM 1034 C C . THR A 1 131 ? 30.446 -1.622 -6.613 1.00 70.19 131 THR A C 1
ATOM 1036 O O . THR A 1 131 ? 30.480 -2.075 -7.756 1.00 70.19 131 THR A O 1
ATOM 1039 N N . ILE A 1 132 ? 30.064 -0.363 -6.359 1.00 71.44 132 ILE A N 1
ATOM 1040 C CA . ILE A 1 132 ? 29.720 0.606 -7.418 1.00 71.44 132 ILE A CA 1
ATOM 1041 C C . ILE A 1 132 ? 30.943 0.889 -8.292 1.00 71.44 132 ILE A C 1
ATOM 1043 O O . ILE A 1 132 ? 30.848 0.840 -9.514 1.00 71.44 132 ILE A O 1
ATOM 1047 N N . LEU A 1 133 ? 32.094 1.163 -7.670 1.00 74.75 133 LEU A N 1
ATOM 1048 C CA . LEU A 1 133 ? 33.351 1.468 -8.357 1.00 74.75 133 LEU A CA 1
ATOM 1049 C C . LEU A 1 133 ? 33.867 0.283 -9.181 1.00 74.75 133 LEU A C 1
ATOM 1051 O O . LEU A 1 133 ? 34.306 0.486 -10.309 1.00 74.75 133 LEU A O 1
ATOM 1055 N N . ALA A 1 134 ? 33.757 -0.948 -8.678 1.00 74.62 134 ALA A N 1
ATOM 1056 C CA . ALA A 1 134 ? 34.123 -2.150 -9.430 1.00 74.62 134 ALA A CA 1
ATOM 1057 C C . ALA A 1 134 ? 33.156 -2.447 -10.598 1.00 74.62 134 ALA A C 1
ATOM 1059 O O . ALA A 1 134 ? 33.557 -2.979 -11.637 1.00 74.62 134 ALA A O 1
ATOM 1060 N N . GLY A 1 135 ? 31.874 -2.101 -10.438 1.00 73.50 135 GLY A N 1
ATOM 1061 C CA . GLY A 1 135 ? 30.814 -2.312 -11.430 1.00 73.50 135 GLY A CA 1
ATOM 1062 C C . GLY A 1 135 ? 30.582 -1.143 -12.390 1.00 73.50 135 GLY A C 1
ATOM 1063 O O . GLY A 1 135 ? 29.673 -1.214 -13.216 1.00 73.50 135 GLY A O 1
ATOM 1064 N N . LEU A 1 136 ? 31.367 -0.070 -12.283 1.00 82.19 136 LEU A N 1
ATOM 1065 C CA . LEU A 1 136 ? 31.200 1.133 -13.088 1.00 82.19 136 LEU A CA 1
ATOM 1066 C C . LEU A 1 136 ? 31.517 0.852 -14.562 1.00 82.19 136 LEU A C 1
ATOM 1068 O O . LEU A 1 136 ? 32.513 0.207 -14.899 1.00 82.19 136 LEU A O 1
ATOM 1072 N N . ARG A 1 137 ? 30.633 1.317 -15.440 1.00 83.00 137 ARG A N 1
ATOM 1073 C CA . ARG A 1 137 ? 30.736 1.217 -16.897 1.00 83.00 137 ARG A CA 1
ATOM 1074 C C . ARG A 1 137 ? 30.491 2.584 -17.514 1.00 83.00 137 ARG A C 1
ATOM 1076 O O . ARG A 1 137 ? 29.800 3.418 -16.929 1.00 83.00 137 ARG A O 1
ATOM 1083 N N . ASN A 1 138 ? 31.052 2.827 -18.691 1.00 86.19 138 ASN A N 1
ATOM 1084 C CA . ASN A 1 138 ? 30.668 3.996 -19.484 1.00 86.19 138 ASN A CA 1
ATOM 1085 C C . ASN A 1 138 ? 29.408 3.704 -20.321 1.00 86.19 138 ASN A C 1
ATOM 1087 O O . ASN A 1 138 ? 29.003 2.553 -20.495 1.00 86.19 138 ASN A O 1
ATOM 1091 N N . ILE A 1 139 ? 28.788 4.758 -20.859 1.00 81.25 139 ILE A N 1
ATOM 1092 C CA . ILE A 1 139 ? 27.553 4.641 -21.653 1.00 81.25 139 ILE A CA 1
ATOM 1093 C C . ILE A 1 139 ? 27.755 3.708 -22.860 1.00 81.25 139 ILE A C 1
ATOM 1095 O O . ILE A 1 139 ? 26.884 2.893 -23.153 1.00 81.25 139 ILE A O 1
ATOM 1099 N N . SER A 1 140 ? 28.912 3.773 -23.527 1.00 81.56 140 SER A N 1
ATOM 1100 C CA . SER A 1 140 ? 29.218 2.930 -24.692 1.00 81.56 140 SER A CA 1
ATOM 1101 C C . SER A 1 140 ? 29.252 1.437 -24.336 1.00 81.56 140 SER A C 1
ATOM 1103 O O . SER A 1 140 ? 28.677 0.608 -25.040 1.00 81.56 140 SER A O 1
ATOM 1105 N N . GLU A 1 141 ? 29.851 1.084 -23.198 1.00 82.06 141 GLU A N 1
ATOM 1106 C CA . GLU A 1 141 ? 29.902 -0.292 -22.693 1.00 82.06 141 GLU A CA 1
ATOM 1107 C C . GLU A 1 141 ? 28.514 -0.837 -22.361 1.00 82.06 141 GLU A C 1
ATOM 1109 O O . GLU A 1 141 ? 28.199 -1.966 -22.736 1.00 82.06 141 GLU A O 1
ATOM 1114 N N . ILE A 1 142 ? 27.670 -0.030 -21.711 1.00 82.25 142 ILE A N 1
ATOM 1115 C CA . ILE A 1 142 ? 26.292 -0.417 -21.382 1.00 82.25 142 ILE A CA 1
ATOM 1116 C C . ILE A 1 142 ? 25.486 -0.655 -22.665 1.00 82.25 142 ILE A C 1
ATOM 1118 O O . ILE A 1 142 ? 24.809 -1.675 -22.780 1.00 82.25 142 ILE A O 1
ATOM 1122 N N . LEU A 1 143 ? 25.602 0.234 -23.658 1.00 81.81 143 LEU A N 1
ATOM 1123 C CA . LEU A 1 143 ? 24.928 0.088 -24.954 1.00 81.81 143 LEU A CA 1
ATOM 1124 C C . LEU A 1 143 ? 25.399 -1.158 -25.719 1.00 81.81 143 LEU A C 1
ATOM 1126 O O . LEU A 1 143 ? 24.599 -1.829 -26.377 1.00 81.81 143 LEU A O 1
ATOM 1130 N N . ARG A 1 144 ? 26.682 -1.518 -25.607 1.00 82.38 144 ARG A N 1
ATOM 1131 C CA . ARG A 1 144 ? 27.220 -2.735 -26.226 1.00 82.38 144 ARG A CA 1
ATOM 1132 C C . ARG A 1 144 ? 26.701 -4.006 -25.547 1.00 82.38 144 ARG A C 1
ATOM 1134 O O . ARG A 1 144 ? 26.347 -4.957 -26.233 1.00 82.38 144 ARG A O 1
ATOM 1141 N N . ILE A 1 145 ? 26.620 -4.021 -24.217 1.00 80.06 145 ILE A N 1
ATOM 1142 C CA . ILE A 1 145 ? 26.069 -5.158 -23.459 1.00 80.06 145 ILE A CA 1
ATOM 1143 C C . ILE A 1 145 ? 24.578 -5.327 -23.771 1.00 80.06 145 ILE A C 1
ATOM 1145 O O . ILE A 1 145 ? 24.138 -6.420 -24.112 1.00 80.06 145 ILE A O 1
ATOM 1149 N N . ALA A 1 146 ? 23.820 -4.227 -23.760 1.00 74.88 146 ALA A N 1
ATOM 1150 C CA . ALA A 1 146 ? 22.390 -4.237 -24.062 1.00 74.88 146 ALA A CA 1
ATOM 1151 C C . ALA A 1 146 ? 22.058 -4.721 -25.485 1.00 74.88 146 ALA A C 1
ATOM 1153 O O . ALA A 1 146 ? 20.949 -5.190 -25.726 1.00 74.88 146 ALA A O 1
ATOM 1154 N N . SER A 1 147 ? 23.001 -4.614 -26.424 1.00 75.00 147 SER A N 1
ATOM 1155 C CA . SER A 1 147 ? 22.823 -5.054 -27.813 1.00 75.00 147 SER A CA 1
ATOM 1156 C C . SER A 1 147 ? 23.280 -6.490 -28.087 1.00 75.00 147 SER A C 1
ATOM 1158 O O . SER A 1 147 ? 23.068 -6.969 -29.199 1.00 75.00 147 SER A O 1
ATOM 1160 N N . THR A 1 148 ? 23.886 -7.182 -27.113 1.00 70.44 148 THR A N 1
ATOM 1161 C CA . THR A 1 148 ? 24.473 -8.520 -27.318 1.00 70.44 148 THR A CA 1
ATOM 1162 C C . THR A 1 148 ? 23.978 -9.575 -26.3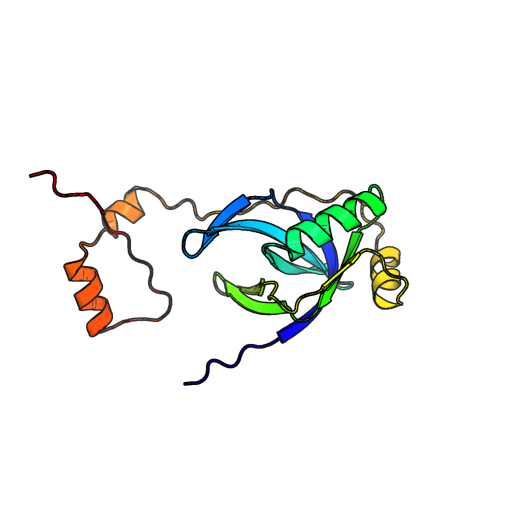28 1.00 70.44 148 THR A C 1
ATOM 1164 O O . THR A 1 148 ? 23.519 -10.615 -26.780 1.00 70.44 148 THR A O 1
ATOM 1167 N N . ASP A 1 149 ? 24.000 -9.296 -25.021 1.00 60.88 149 ASP A N 1
ATOM 1168 C CA . ASP A 1 149 ? 23.680 -10.253 -23.945 1.00 60.88 149 ASP A CA 1
ATOM 1169 C C . ASP A 1 149 ? 22.935 -9.543 -22.802 1.00 60.88 149 ASP A C 1
ATOM 1171 O O . ASP A 1 149 ? 23.436 -9.375 -21.687 1.00 60.88 149 ASP A O 1
ATOM 1175 N N . PHE A 1 150 ? 21.725 -9.049 -23.075 1.00 61.94 150 PHE A N 1
ATOM 1176 C CA . PHE A 1 150 ? 20.921 -8.422 -22.028 1.00 61.94 150 PHE A CA 1
ATOM 1177 C C . PHE A 1 150 ? 20.203 -9.479 -21.179 1.00 61.94 150 PHE A C 1
ATOM 1179 O O . PHE A 1 150 ? 19.109 -9.933 -21.521 1.00 61.94 150 PHE A O 1
ATOM 1186 N N . GLU A 1 151 ? 20.795 -9.844 -20.042 1.00 70.25 151 GLU A N 1
ATOM 1187 C CA . GLU A 1 151 ? 20.097 -10.623 -19.019 1.00 70.25 151 GLU A CA 1
ATOM 1188 C C . GLU A 1 151 ? 19.077 -9.737 -18.289 1.00 70.25 151 GLU A C 1
ATOM 1190 O O . GLU A 1 151 ? 19.424 -8.716 -17.679 1.00 70.25 151 GLU A O 1
ATOM 11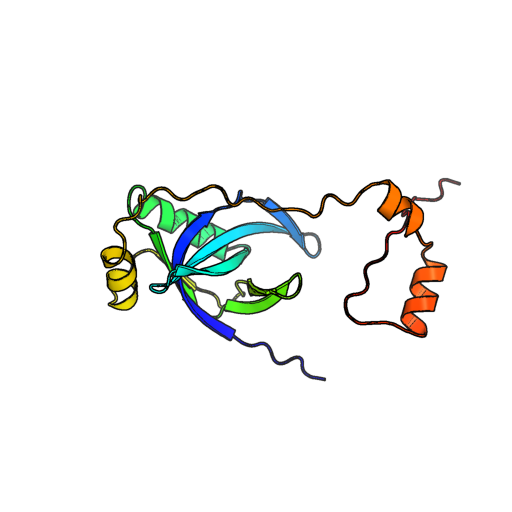95 N N . ALA A 1 152 ? 17.802 -10.129 -18.342 1.00 57.81 152 ALA A N 1
ATOM 1196 C CA . ALA A 1 152 ? 16.728 -9.436 -17.641 1.00 57.81 152 ALA A CA 1
ATOM 1197 C C . ALA A 1 152 ? 17.013 -9.382 -16.128 1.00 57.81 152 ALA A C 1
ATOM 1199 O O . ALA A 1 152 ? 17.247 -10.406 -15.495 1.00 57.81 152 ALA A O 1
ATOM 1200 N N . GLY A 1 153 ? 16.987 -8.176 -15.551 1.00 60.41 153 GLY A N 1
ATOM 1201 C CA . GLY A 1 153 ? 17.315 -7.939 -14.137 1.00 60.41 153 GLY A CA 1
ATOM 1202 C C . GLY A 1 153 ? 18.750 -7.464 -13.874 1.00 60.41 153 GLY A C 1
ATOM 1203 O O . GLY A 1 153 ? 19.070 -7.117 -12.736 1.00 60.41 153 GLY A O 1
ATOM 1204 N N . SER A 1 154 ? 19.597 -7.367 -14.904 1.00 70.50 154 SER A N 1
ATOM 1205 C CA . SER A 1 154 ? 20.946 -6.799 -14.780 1.00 70.50 154 SER A CA 1
ATOM 1206 C C . SER A 1 154 ? 20.916 -5.325 -14.360 1.00 70.50 154 SER A C 1
ATOM 1208 O O . SER A 1 154 ? 20.160 -4.522 -14.906 1.00 70.50 154 SER A O 1
ATOM 1210 N N . SER A 1 155 ? 21.772 -4.954 -13.405 1.00 71.12 155 SER A N 1
ATOM 1211 C CA . SER A 1 155 ? 21.949 -3.573 -12.934 1.00 71.12 155 SER A CA 1
ATOM 1212 C C . SER A 1 155 ? 23.374 -3.097 -13.213 1.00 71.12 155 SER A C 1
ATOM 1214 O O . SER A 1 155 ? 24.332 -3.807 -12.915 1.00 71.12 155 SER A O 1
ATOM 1216 N N . PHE A 1 156 ? 23.516 -1.882 -13.746 1.00 80.06 156 PHE A N 1
ATOM 1217 C CA . PHE A 1 156 ? 24.808 -1.271 -14.070 1.00 80.06 156 PHE A CA 1
ATOM 1218 C C . PHE A 1 156 ? 24.932 0.103 -13.414 1.00 80.06 156 PHE A C 1
ATOM 1220 O O . PHE A 1 156 ? 23.943 0.823 -13.271 1.00 80.06 156 PHE A O 1
ATOM 1227 N N . TYR A 1 157 ? 26.158 0.486 -13.062 1.00 81.38 157 TYR A N 1
ATOM 1228 C CA . TYR A 1 157 ? 26.475 1.820 -12.557 1.00 81.38 157 TYR A CA 1
ATOM 1229 C C . TYR A 1 157 ? 27.232 2.600 -13.634 1.00 81.38 157 TYR A C 1
ATOM 1231 O O . TYR A 1 157 ? 28.133 2.054 -14.267 1.00 81.38 157 TYR A O 1
ATOM 1239 N N . CYS A 1 158 ? 26.890 3.872 -13.846 1.00 81.25 158 CYS A N 1
ATOM 1240 C CA . CYS A 1 158 ? 27.547 4.740 -14.826 1.00 81.25 158 CYS A CA 1
ATOM 1241 C C . CYS A 1 158 ? 27.846 6.107 -14.215 1.00 81.25 158 CYS A C 1
ATOM 1243 O O . CYS A 1 158 ? 27.023 6.652 -13.479 1.00 81.25 158 CYS A O 1
ATOM 1245 N N . HIS A 1 159 ? 28.993 6.693 -14.563 1.00 71.69 159 HIS A N 1
ATOM 1246 C CA . HIS A 1 159 ? 29.214 8.121 -14.352 1.00 71.69 159 HIS A CA 1
ATOM 1247 C C . HIS A 1 159 ? 28.457 8.892 -15.434 1.00 71.69 159 HIS A C 1
ATOM 1249 O O . HIS A 1 159 ? 28.735 8.730 -16.620 1.00 71.69 159 HIS A O 1
ATOM 1255 N N . ALA A 1 160 ? 27.505 9.727 -15.030 1.00 59.47 160 ALA A N 1
ATOM 1256 C CA . ALA A 1 160 ? 26.886 10.715 -15.902 1.00 59.47 160 ALA A CA 1
ATOM 1257 C C . ALA A 1 160 ? 27.389 12.095 -15.467 1.00 59.47 160 ALA A C 1
ATOM 1259 O O . ALA A 1 160 ? 26.906 12.662 -14.490 1.00 59.47 160 ALA A O 1
ATOM 1260 N N . GLY A 1 161 ? 28.415 12.594 -16.152 1.00 50.38 161 GLY A N 1
ATOM 1261 C CA . GLY A 1 161 ? 28.927 13.951 -15.993 1.00 50.38 161 GLY A CA 1
ATOM 1262 C C . GLY A 1 161 ? 28.808 14.693 -17.318 1.00 50.38 161 GLY A C 1
ATOM 1263 O O . GLY A 1 161 ? 29.069 14.113 -18.370 1.00 50.38 161 GLY A O 1
ATOM 1264 N N . HIS A 1 162 ? 28.394 15.958 -17.265 1.00 43.22 162 HIS A N 1
ATOM 1265 C CA . HIS A 1 162 ? 28.543 16.877 -18.390 1.00 43.22 162 HIS A CA 1
ATOM 1266 C C . HIS A 1 162 ? 30.045 17.015 -18.664 1.00 43.22 162 HIS A C 1
ATOM 1268 O O . HIS A 1 162 ? 30.803 17.326 -17.743 1.00 43.22 162 HIS A O 1
ATOM 1274 N N . ALA A 1 163 ? 30.482 16.755 -19.895 1.00 41.66 163 ALA A N 1
ATOM 1275 C CA . ALA A 1 163 ? 31.767 17.267 -20.340 1.00 41.66 163 ALA A CA 1
ATOM 1276 C C . ALA A 1 163 ? 31.617 18.792 -20.371 1.00 41.66 163 ALA A C 1
ATOM 1278 O O . ALA A 1 163 ? 30.924 19.333 -21.229 1.00 41.66 163 ALA A O 1
ATOM 1279 N N . SER A 1 164 ? 32.144 19.466 -19.354 1.00 43.34 164 SER A N 1
ATOM 1280 C CA . SER A 1 164 ? 32.431 20.888 -19.466 1.00 43.34 164 SER A CA 1
ATOM 1281 C C . SER A 1 164 ? 33.650 20.993 -20.374 1.00 43.34 164 SER A C 1
ATOM 1283 O O . SER A 1 164 ? 34.746 20.621 -19.950 1.00 43.34 164 SER A O 1
ATOM 1285 N N . ASP A 1 165 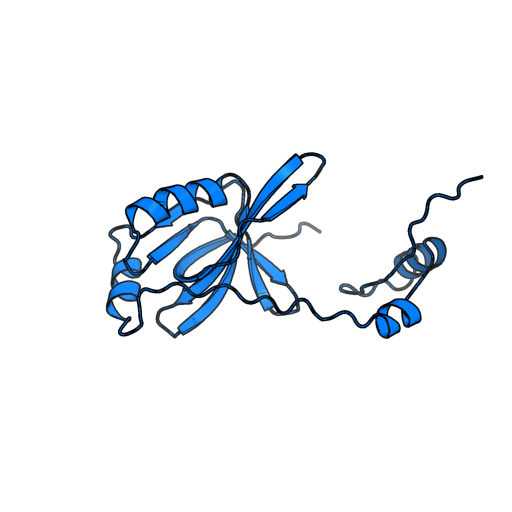? 33.417 21.401 -21.619 1.00 40.41 165 ASP A N 1
ATOM 1286 C CA . ASP A 1 165 ? 34.461 21.903 -22.517 1.00 40.41 165 ASP A CA 1
ATOM 1287 C C . ASP A 1 165 ? 35.071 23.207 -21.971 1.00 40.41 165 ASP A C 1
ATOM 1289 O O . ASP A 1 165 ? 34.323 24.006 -21.350 1.00 40.41 165 ASP A O 1
#